Protein AF-A0AA39LCT5-F1 (afdb_monomer_lite)

pLDDT: mean 84.19, std 18.38, range [36.03, 97.94]

Secondary structure (DSSP, 8-state):
-----SS-HHHHHIIIIIHHHHHHHHHHHHHH-HHHHHHHH-SSPPPGGGGGGGHHHHHHHHHHHHHHHHIIIIIHHHHHTSS-HHHHHHHHHHHHHHHHHHHHHHHHHHHHHH-HHHHT-GGG--HHHIIIIIHHHHHHHHHHHHHHTTT---------------------------

Organism: Sarocladium strictum (NCBI:txid5046)

Structure (mmCIF, N/CA/C/O backbone):
data_AF-A0AA39LCT5-F1
#
_entry.id   AF-A0AA39LCT5-F1
#
loop_
_atom_site.group_PDB
_atom_site.id
_atom_site.type_symbol
_atom_site.label_atom_id
_atom_site.label_alt_id
_atom_site.label_comp_id
_atom_site.label_asym_id
_atom_site.label_entity_id
_atom_site.label_seq_id
_atom_site.pdbx_PDB_ins_code
_atom_site.Cartn_x
_atom_site.Cartn_y
_atom_site.Cartn_z
_atom_site.occupancy
_atom_site.B_iso_or_equiv
_atom_site.auth_seq_id
_atom_site.auth_comp_id
_atom_site.auth_asym_id
_atom_site.auth_atom_id
_atom_site.pdbx_PDB_model_num
ATOM 1 N N . MET A 1 1 ? -7.404 -7.898 32.228 1.00 39.81 1 MET A N 1
ATOM 2 C CA . MET A 1 1 ? -8.409 -8.216 31.189 1.00 39.81 1 MET A CA 1
ATOM 3 C C . MET A 1 1 ? -7.850 -7.681 29.879 1.00 39.81 1 MET A C 1
ATOM 5 O O . MET A 1 1 ? -7.593 -6.489 29.823 1.00 39.81 1 MET A O 1
ATOM 9 N N . ALA A 1 2 ? -7.512 -8.529 28.903 1.00 41.69 2 ALA A N 1
ATOM 10 C CA . ALA A 1 2 ? -6.918 -8.037 27.655 1.00 41.69 2 ALA A CA 1
ATOM 11 C C . ALA A 1 2 ? -7.927 -7.121 26.932 1.00 41.69 2 ALA A C 1
ATOM 13 O O . ALA A 1 2 ? -9.098 -7.511 26.836 1.00 41.69 2 ALA A O 1
ATOM 14 N N . PRO A 1 3 ? -7.523 -5.929 26.455 1.00 51.28 3 PRO A N 1
ATOM 15 C CA . PRO A 1 3 ? -8.423 -5.046 25.726 1.00 51.28 3 PRO A CA 1
ATOM 16 C C . PRO A 1 3 ? -8.958 -5.790 24.497 1.00 51.28 3 PRO A C 1
ATOM 18 O O . PRO A 1 3 ? -8.197 -6.289 23.665 1.00 51.28 3 PRO A O 1
ATOM 21 N N . ARG A 1 4 ? -10.284 -5.936 24.403 1.00 58.50 4 ARG A N 1
ATOM 22 C CA . ARG A 1 4 ? -10.935 -6.549 23.239 1.00 58.50 4 ARG A CA 1
ATOM 23 C C . ARG A 1 4 ? -10.985 -5.509 22.119 1.00 58.50 4 ARG A C 1
ATOM 25 O O . ARG A 1 4 ? -11.945 -4.748 22.029 1.00 58.50 4 ARG A O 1
ATOM 32 N N . THR A 1 5 ? -9.948 -5.470 21.283 1.00 64.69 5 THR A N 1
ATOM 33 C CA . THR A 1 5 ? -9.893 -4.586 20.105 1.00 64.69 5 THR A CA 1
ATOM 34 C C . THR A 1 5 ? -11.060 -4.883 19.163 1.00 64.69 5 THR A C 1
ATOM 36 O O . THR A 1 5 ? -11.426 -6.045 18.967 1.00 64.69 5 THR A O 1
ATOM 39 N N . SER A 1 6 ? -11.648 -3.856 18.542 1.00 77.69 6 SER A N 1
ATOM 40 C CA . SER A 1 6 ? -12.691 -4.060 17.519 1.00 77.69 6 SER A CA 1
ATOM 41 C C . SER A 1 6 ? -12.172 -4.710 16.239 1.00 77.69 6 SER A C 1
ATOM 43 O O . SER A 1 6 ? -12.952 -5.300 15.490 1.00 77.69 6 SER A O 1
ATOM 45 N N . ILE A 1 7 ? -10.864 -4.600 16.012 1.00 87.50 7 ILE A N 1
ATOM 46 C CA . ILE A 1 7 ? -10.202 -4.945 14.763 1.00 87.50 7 ILE A CA 1
ATOM 47 C C . ILE A 1 7 ? -9.750 -6.418 14.762 1.00 87.50 7 ILE A C 1
ATOM 49 O O . ILE A 1 7 ? -8.983 -6.827 15.648 1.00 87.50 7 ILE A O 1
ATOM 53 N N . PRO A 1 8 ? -10.151 -7.221 13.756 1.00 90.94 8 PRO A N 1
ATOM 54 C CA . PRO A 1 8 ? -9.641 -8.574 13.546 1.00 90.94 8 PRO A CA 1
ATOM 55 C C . PRO A 1 8 ? -8.110 -8.662 13.536 1.00 90.94 8 PRO A C 1
ATOM 57 O O . PRO A 1 8 ? -7.412 -7.743 13.105 1.00 90.94 8 PRO A O 1
ATOM 60 N N . LEU A 1 9 ? -7.569 -9.798 13.993 1.00 91.12 9 LEU A N 1
ATOM 61 C CA . LEU A 1 9 ? -6.118 -10.020 14.050 1.00 91.12 9 LEU A CA 1
ATOM 62 C C . LEU A 1 9 ? -5.459 -9.918 12.667 1.00 91.12 9 LEU A C 1
ATOM 64 O O . LEU A 1 9 ? -4.394 -9.322 12.558 1.00 91.12 9 LEU A O 1
ATOM 68 N N . LEU A 1 10 ? -6.109 -10.437 11.621 1.00 93.62 10 LEU A N 1
ATOM 69 C CA . LEU A 1 10 ? -5.588 -10.400 10.252 1.00 93.62 10 LEU A CA 1
ATOM 70 C C . LEU A 1 10 ? -5.285 -8.968 9.783 1.00 93.62 10 LEU A C 1
ATOM 72 O O . LEU A 1 10 ? -4.211 -8.708 9.241 1.00 93.62 10 LEU A O 1
ATOM 76 N N . TYR A 1 11 ? -6.202 -8.031 10.037 1.00 94.94 11 TYR A N 1
ATOM 77 C CA . TYR A 1 11 ? -6.021 -6.624 9.672 1.00 94.94 11 TYR A CA 1
ATOM 78 C C . TYR A 1 11 ? -4.916 -5.973 10.494 1.00 94.94 11 TYR A C 1
ATOM 80 O O . TYR A 1 11 ? -4.127 -5.205 9.955 1.00 94.94 11 TYR A O 1
ATOM 88 N N . ARG A 1 12 ? -4.803 -6.325 11.780 1.00 93.50 12 ARG A N 1
ATOM 89 C CA . ARG A 1 12 ? -3.727 -5.829 12.645 1.00 93.50 12 ARG A CA 1
ATOM 90 C C . ARG A 1 12 ? -2.355 -6.316 12.199 1.00 93.50 12 ARG A C 1
ATOM 92 O O . ARG A 1 12 ? -1.447 -5.504 12.110 1.00 93.50 12 ARG A O 1
ATOM 99 N N . LEU A 1 13 ? -2.198 -7.601 11.891 1.00 95.12 13 LEU A N 1
ATOM 100 C CA . LEU A 1 13 ? -0.926 -8.143 11.402 1.00 95.12 13 LEU A CA 1
ATOM 101 C C . LEU A 1 13 ? -0.527 -7.507 10.068 1.00 95.12 13 LEU A C 1
ATOM 103 O O . LEU A 1 13 ? 0.597 -7.034 9.918 1.00 95.12 13 LEU A O 1
ATOM 107 N N . SER A 1 14 ? -1.478 -7.423 9.139 1.00 95.69 14 SER A N 1
ATOM 108 C CA . SER A 1 14 ? -1.236 -6.849 7.816 1.00 95.69 14 SER A CA 1
ATOM 109 C C . SER A 1 14 ? -0.860 -5.372 7.901 1.00 95.69 14 SER A C 1
ATOM 111 O O . SER A 1 14 ? 0.211 -4.991 7.441 1.00 95.69 14 SER A O 1
ATOM 113 N N . LEU A 1 15 ? -1.688 -4.554 8.556 1.00 95.50 15 LEU A N 1
ATOM 114 C CA . LEU A 1 15 ? -1.528 -3.101 8.552 1.00 95.50 15 LEU A CA 1
ATOM 115 C C . LEU A 1 15 ? -0.531 -2.593 9.594 1.00 95.50 15 LEU A C 1
ATOM 117 O O . LEU A 1 15 ? 0.117 -1.591 9.353 1.00 95.50 15 LEU A O 1
ATOM 121 N N . LEU A 1 16 ? -0.376 -3.238 10.752 1.00 95.50 16 LEU A N 1
ATOM 122 C CA . LEU A 1 16 ? 0.528 -2.728 11.793 1.00 95.50 16 LEU A CA 1
ATOM 123 C C . LEU A 1 16 ? 1.923 -3.343 11.737 1.00 95.50 16 LEU A C 1
ATOM 125 O O . LEU A 1 16 ? 2.797 -2.851 12.446 1.00 95.50 16 LEU A O 1
ATOM 129 N N . TYR A 1 17 ? 2.149 -4.421 10.982 1.00 95.12 17 TYR A N 1
ATOM 130 C CA . TYR A 1 17 ? 3.443 -5.114 10.976 1.00 95.12 17 TYR A CA 1
ATOM 131 C C . TYR A 1 17 ? 3.983 -5.333 9.573 1.00 95.12 17 TYR A C 1
ATOM 133 O O . TYR A 1 17 ? 5.067 -4.838 9.278 1.00 95.12 17 TYR A O 1
ATOM 141 N N . PHE A 1 18 ? 3.241 -6.024 8.707 1.00 96.19 18 PHE A N 1
ATOM 142 C CA . PHE A 1 18 ? 3.735 -6.298 7.357 1.00 96.19 18 PHE A CA 1
ATOM 143 C C . PHE A 1 18 ? 3.846 -5.025 6.530 1.00 96.19 18 PHE A C 1
ATOM 145 O O . PHE A 1 18 ? 4.880 -4.772 5.919 1.00 96.19 18 PHE A O 1
ATOM 152 N N . GLU A 1 19 ? 2.826 -4.179 6.569 1.00 95.88 19 GLU A N 1
ATOM 153 C CA . GLU A 1 19 ? 2.810 -2.983 5.746 1.00 95.88 19 GLU A CA 1
ATOM 154 C C . GLU A 1 19 ? 3.885 -1.944 6.090 1.00 95.88 19 GLU A C 1
ATOM 156 O O . GLU A 1 19 ? 4.560 -1.499 5.164 1.00 95.88 19 GLU A O 1
ATOM 161 N N . PRO A 1 20 ? 4.146 -1.589 7.364 1.00 96.69 20 PRO A N 1
ATOM 162 C CA . PRO A 1 20 ? 5.249 -0.690 7.685 1.00 96.69 20 PRO A CA 1
ATOM 163 C C . PRO A 1 20 ? 6.597 -1.228 7.203 1.00 96.69 20 PRO A C 1
ATOM 165 O O . PRO A 1 20 ? 7.431 -0.454 6.744 1.00 96.69 20 PRO A O 1
ATOM 168 N N . VAL A 1 21 ? 6.809 -2.547 7.278 1.00 97.06 21 VAL A N 1
ATOM 169 C CA . VAL A 1 21 ? 8.035 -3.184 6.782 1.00 97.06 21 VAL A CA 1
ATOM 170 C C . VAL A 1 21 ? 8.121 -3.058 5.263 1.00 97.06 21 VAL A C 1
ATOM 172 O O . VAL A 1 21 ? 9.131 -2.570 4.766 1.00 97.06 21 VAL A O 1
ATOM 175 N N . PHE A 1 22 ? 7.066 -3.416 4.527 1.00 95.62 22 PHE A N 1
ATOM 176 C CA . PHE A 1 22 ? 7.058 -3.309 3.066 1.00 95.62 22 PHE A CA 1
ATOM 177 C C . PHE A 1 22 ? 7.208 -1.869 2.579 1.00 95.62 22 PHE A C 1
ATOM 179 O O . PHE A 1 22 ? 7.974 -1.622 1.651 1.00 95.62 22 PHE A O 1
ATOM 186 N N . ALA A 1 23 ? 6.550 -0.913 3.231 1.00 96.62 23 ALA A N 1
ATOM 187 C CA . ALA A 1 23 ? 6.660 0.499 2.896 1.00 96.62 23 ALA A CA 1
ATOM 188 C C . ALA A 1 23 ? 8.082 1.034 3.148 1.00 96.62 23 ALA A C 1
ATOM 190 O O . ALA A 1 23 ? 8.652 1.709 2.292 1.00 96.62 23 ALA A O 1
ATOM 191 N N . LEU A 1 24 ? 8.719 0.671 4.269 1.00 97.81 24 LEU A N 1
ATOM 192 C CA . LEU A 1 24 ? 10.118 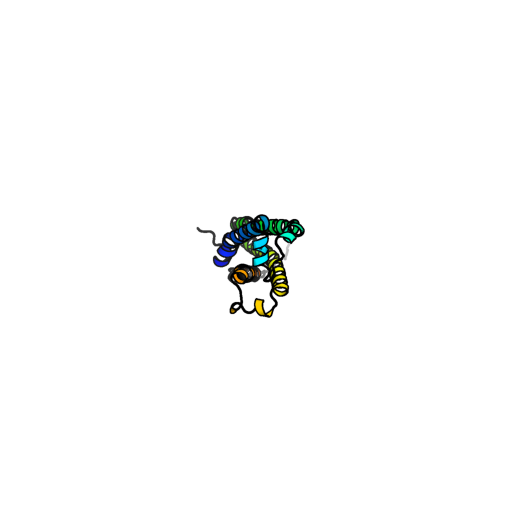1.036 4.525 1.00 97.81 24 LEU A CA 1
ATOM 193 C C . LEU A 1 24 ? 11.085 0.368 3.540 1.00 97.81 24 LEU A C 1
ATOM 195 O O . LEU A 1 24 ? 12.008 1.024 3.058 1.00 97.81 24 LEU A O 1
ATOM 199 N N . SER A 1 25 ? 10.869 -0.904 3.198 1.00 96.50 25 SER A N 1
ATOM 200 C CA . SER A 1 25 ? 11.646 -1.588 2.160 1.00 96.50 25 SER A CA 1
ATOM 201 C C . SER A 1 25 ? 11.478 -0.913 0.796 1.00 96.50 25 SER A C 1
ATOM 203 O O . SER A 1 25 ? 12.465 -0.693 0.099 1.00 96.50 25 SER A O 1
ATOM 205 N N . GLY A 1 26 ? 10.256 -0.514 0.438 1.00 95.69 26 GLY A N 1
ATOM 206 C CA . GLY A 1 26 ? 9.970 0.241 -0.780 1.00 95.69 26 GLY A CA 1
ATOM 207 C C . GLY A 1 26 ? 10.687 1.590 -0.802 1.00 95.69 26 GLY A C 1
ATOM 208 O O . GLY A 1 26 ? 11.348 1.914 -1.786 1.00 95.69 26 GLY A O 1
ATOM 209 N N . ALA A 1 27 ? 10.636 2.343 0.302 1.00 97.62 27 ALA A N 1
ATOM 210 C CA . ALA A 1 27 ? 11.367 3.600 0.449 1.00 97.62 27 ALA A CA 1
ATOM 211 C C . ALA A 1 27 ? 12.883 3.410 0.291 1.00 97.62 27 ALA A C 1
ATOM 213 O O . ALA A 1 27 ? 13.537 4.190 -0.400 1.00 97.62 27 ALA A O 1
ATOM 214 N N . PHE A 1 28 ? 13.436 2.350 0.889 1.00 97.62 28 PHE A N 1
ATOM 215 C CA . PHE A 1 28 ? 14.849 2.007 0.760 1.00 97.62 28 PHE A CA 1
ATOM 216 C C . PHE A 1 28 ? 15.230 1.729 -0.699 1.00 97.62 28 PHE A C 1
ATOM 218 O O . PHE A 1 28 ? 16.188 2.313 -1.202 1.00 97.62 28 PHE A O 1
ATOM 225 N N . ILE A 1 29 ? 14.467 0.886 -1.402 1.00 95.88 29 ILE A N 1
ATOM 226 C CA . ILE A 1 29 ? 14.734 0.556 -2.809 1.00 95.88 29 ILE A CA 1
ATOM 227 C C . ILE A 1 29 ? 14.623 1.811 -3.683 1.00 95.88 29 ILE A C 1
ATOM 229 O O . ILE A 1 29 ? 15.502 2.057 -4.501 1.00 95.88 29 ILE A O 1
ATOM 233 N N . LEU A 1 30 ? 13.599 2.641 -3.485 1.00 95.81 30 LEU A N 1
ATOM 234 C CA . LEU A 1 30 ? 13.424 3.890 -4.230 1.00 95.81 30 LEU A CA 1
ATOM 235 C C . LEU A 1 30 ? 14.599 4.855 -4.064 1.00 95.81 30 LEU A C 1
ATOM 237 O O . LEU A 1 30 ? 15.053 5.449 -5.041 1.00 95.81 30 LEU A O 1
ATOM 241 N N . TYR A 1 31 ? 15.095 4.998 -2.835 1.00 95.25 31 TYR A N 1
ATOM 242 C CA . TYR A 1 31 ? 16.135 5.969 -2.521 1.00 95.25 31 TYR A CA 1
ATOM 243 C C . TYR A 1 31 ? 17.543 5.465 -2.871 1.00 95.25 31 TYR A C 1
ATOM 245 O O . TYR A 1 31 ? 18.361 6.207 -3.418 1.00 95.25 31 TYR A O 1
ATOM 253 N N . PHE A 1 32 ? 17.855 4.203 -2.579 1.00 95.00 32 PHE A N 1
ATOM 254 C CA . PHE A 1 32 ? 19.211 3.666 -2.743 1.00 95.00 32 PHE A CA 1
ATOM 255 C C . PHE A 1 32 ? 19.394 2.842 -4.019 1.00 95.00 32 PHE A C 1
ATOM 257 O O . PHE A 1 32 ? 20.507 2.759 -4.537 1.00 95.00 32 PHE A O 1
ATOM 264 N N . CYS A 1 33 ? 18.326 2.249 -4.555 1.00 93.81 33 CYS A N 1
ATOM 265 C CA . CYS A 1 33 ? 18.384 1.300 -5.668 1.00 93.81 33 CYS A CA 1
ATOM 266 C C . CYS A 1 33 ? 17.314 1.591 -6.746 1.00 93.81 33 CYS A C 1
ATOM 268 O O . CYS A 1 33 ? 16.524 0.705 -7.083 1.00 93.81 33 CYS A O 1
ATOM 270 N N . PRO A 1 34 ? 17.273 2.803 -7.338 1.00 91.75 34 PRO A N 1
ATOM 271 C CA . PRO A 1 34 ? 16.205 3.192 -8.263 1.00 91.75 34 PRO A CA 1
ATOM 272 C C . PRO A 1 34 ? 16.119 2.293 -9.506 1.00 91.75 34 PRO A C 1
ATOM 274 O O . PRO A 1 34 ? 15.028 2.057 -10.010 1.00 91.75 34 PRO A O 1
ATOM 277 N N . ALA A 1 35 ? 17.236 1.726 -9.977 1.00 92.06 35 ALA A N 1
ATOM 278 C CA . ALA A 1 35 ? 17.219 0.750 -11.071 1.00 92.06 35 ALA A CA 1
ATOM 279 C C . ALA A 1 35 ? 16.351 -0.476 -10.727 1.00 92.06 35 ALA A C 1
ATOM 281 O O . ALA A 1 35 ? 15.493 -0.863 -11.516 1.00 92.06 35 ALA A O 1
ATOM 282 N N . THR A 1 36 ? 16.521 -1.027 -9.520 1.00 92.38 36 THR A N 1
ATOM 283 C CA . THR A 1 36 ? 15.727 -2.149 -8.998 1.00 92.38 36 THR A CA 1
ATOM 284 C C . THR A 1 36 ? 14.252 -1.782 -8.852 1.00 92.38 36 THR A C 1
ATOM 286 O O . THR A 1 36 ? 13.376 -2.607 -9.109 1.00 92.38 36 THR A O 1
ATOM 289 N N . PHE A 1 37 ? 13.949 -0.540 -8.463 1.00 92.88 37 PHE A N 1
ATOM 290 C CA . PHE A 1 37 ? 12.568 -0.063 -8.427 1.00 92.88 37 PHE A CA 1
ATOM 291 C C . PHE A 1 37 ? 11.918 -0.148 -9.815 1.00 92.88 37 PHE A C 1
ATOM 293 O O . PHE A 1 37 ? 10.857 -0.751 -9.964 1.00 92.88 37 PHE A O 1
ATOM 300 N N . PHE A 1 38 ? 12.572 0.386 -10.851 1.00 92.38 38 PHE A N 1
ATOM 301 C CA . PHE A 1 38 ? 12.004 0.382 -12.199 1.00 92.38 38 PHE A CA 1
ATOM 302 C C . PHE A 1 38 ? 11.876 -1.019 -12.801 1.00 92.38 38 PHE A C 1
ATOM 304 O O . PHE A 1 38 ? 10.850 -1.304 -13.408 1.00 92.38 38 PHE A O 1
ATOM 311 N N . THR A 1 39 ? 12.845 -1.920 -12.594 1.00 90.94 39 THR A N 1
ATOM 312 C CA . THR A 1 39 ? 12.730 -3.319 -13.061 1.00 90.94 39 THR A CA 1
ATOM 313 C C . THR A 1 39 ? 11.556 -4.058 -12.421 1.00 90.94 39 THR A C 1
ATOM 315 O O . THR A 1 39 ? 11.042 -5.017 -12.999 1.00 90.94 39 THR A O 1
ATOM 318 N N . THR A 1 40 ? 11.161 -3.620 -11.220 1.00 90.25 40 THR A N 1
ATOM 319 C CA . THR A 1 40 ? 10.029 -4.170 -10.470 1.00 90.25 40 THR A CA 1
ATOM 320 C C . THR A 1 40 ? 8.694 -3.581 -10.930 1.00 90.25 40 THR A C 1
ATOM 322 O O . THR A 1 40 ? 7.674 -4.262 -10.922 1.00 90.25 40 THR A O 1
ATOM 325 N N . MET A 1 41 ? 8.693 -2.309 -11.332 1.00 89.25 41 MET A N 1
ATOM 326 C CA . MET A 1 41 ? 7.478 -1.580 -11.702 1.00 89.25 41 MET A CA 1
ATOM 327 C C . MET A 1 41 ? 7.083 -1.730 -13.169 1.00 89.25 41 MET A C 1
ATOM 329 O O . MET A 1 41 ? 5.906 -1.591 -13.487 1.00 89.25 41 MET A O 1
ATOM 333 N N . THR A 1 42 ? 8.041 -1.994 -14.060 1.00 88.19 42 THR A N 1
ATOM 334 C CA . THR A 1 42 ? 7.781 -2.126 -15.496 1.00 88.19 42 THR A CA 1
ATOM 335 C C . THR A 1 42 ? 8.623 -3.244 -16.121 1.00 88.19 42 THR A C 1
ATOM 337 O O . THR A 1 42 ? 9.779 -3.451 -15.736 1.00 88.19 42 THR A O 1
ATOM 340 N N . PRO A 1 43 ? 8.084 -3.984 -17.109 1.00 85.69 43 PRO A N 1
ATOM 341 C CA . PRO A 1 43 ? 8.859 -4.946 -17.888 1.00 85.69 43 PRO A CA 1
ATOM 342 C C . PRO A 1 43 ? 9.899 -4.291 -18.804 1.00 85.69 43 PRO A C 1
ATOM 344 O O . PRO A 1 43 ? 10.821 -4.973 -19.243 1.00 85.69 43 PRO A O 1
ATOM 347 N N . SER A 1 44 ? 9.785 -2.986 -19.074 1.00 87.25 44 SER A N 1
ATOM 348 C CA . SER A 1 44 ? 10.713 -2.232 -19.928 1.00 87.25 44 SER A CA 1
ATOM 349 C C . SER A 1 44 ? 11.342 -1.060 -19.161 1.00 87.25 44 SER A C 1
ATOM 351 O O . SER A 1 44 ? 10.978 0.095 -19.389 1.00 87.25 44 SER A O 1
ATOM 353 N N . PRO A 1 45 ? 12.266 -1.324 -18.218 1.00 86.25 45 PRO A N 1
ATOM 354 C CA . PRO A 1 45 ? 12.869 -0.278 -17.399 1.00 86.25 45 PRO A CA 1
ATOM 355 C C . PRO A 1 45 ? 13.751 0.669 -18.235 1.00 86.25 45 PRO A C 1
ATOM 357 O O . PRO A 1 45 ? 14.381 0.238 -19.206 1.00 86.25 45 PRO A O 1
ATOM 360 N N . PRO A 1 46 ? 13.848 1.956 -17.852 1.00 84.88 46 PRO A N 1
ATOM 361 C CA . PRO A 1 46 ? 14.695 2.914 -18.547 1.00 84.88 46 PRO A CA 1
ATOM 362 C C . PRO A 1 46 ? 16.185 2.549 -18.414 1.00 84.88 46 PRO A C 1
ATOM 364 O O . PRO A 1 46 ? 16.596 1.963 -17.405 1.00 84.88 46 PRO A O 1
ATOM 367 N N . PRO A 1 47 ? 17.031 2.947 -19.385 1.00 85.94 47 PRO A N 1
ATOM 368 C CA . PRO A 1 47 ? 18.476 2.772 -19.285 1.00 85.94 47 PRO A CA 1
ATOM 369 C C . PRO A 1 47 ? 19.038 3.440 -18.025 1.00 85.94 47 PRO A C 1
ATOM 371 O O . PRO A 1 47 ? 18.600 4.525 -17.639 1.00 85.94 47 PRO A O 1
ATOM 374 N N . THR A 1 48 ? 20.070 2.850 -17.419 1.00 79.38 48 THR A N 1
ATOM 375 C CA . THR A 1 48 ? 20.670 3.348 -16.166 1.00 79.38 48 THR A CA 1
ATOM 376 C C . THR A 1 48 ? 21.134 4.804 -16.250 1.00 79.38 48 THR A C 1
ATOM 378 O O . THR A 1 48 ? 20.970 5.555 -15.290 1.00 79.38 48 THR A O 1
ATOM 381 N N . GLY A 1 49 ? 21.633 5.239 -17.412 1.00 79.50 49 GLY A N 1
ATOM 382 C CA . GLY A 1 49 ? 22.037 6.629 -17.655 1.00 79.50 49 GLY A CA 1
ATOM 383 C C . GLY A 1 49 ? 20.888 7.646 -17.610 1.00 79.50 49 GLY A C 1
ATOM 384 O O . GLY A 1 49 ? 21.124 8.817 -17.327 1.00 79.50 49 GLY A O 1
ATOM 385 N N . ALA A 1 50 ? 19.640 7.216 -17.824 1.00 83.62 50 ALA A N 1
ATOM 386 C CA . ALA A 1 50 ? 18.463 8.081 -17.751 1.00 83.62 50 ALA A CA 1
ATOM 387 C C . ALA A 1 50 ? 17.932 8.257 -16.315 1.00 83.62 50 ALA A C 1
ATOM 389 O O . ALA A 1 50 ? 17.174 9.192 -16.054 1.00 83.62 50 ALA A O 1
ATOM 390 N N . LEU A 1 51 ? 18.350 7.417 -15.358 1.00 85.25 51 LEU A N 1
ATOM 391 C CA . LEU A 1 51 ? 17.817 7.419 -13.987 1.00 85.25 51 LEU A CA 1
ATOM 392 C C . LEU A 1 51 ? 18.083 8.725 -13.230 1.00 85.25 51 LEU A C 1
ATOM 394 O O . LEU A 1 51 ? 17.274 9.128 -12.397 1.00 85.25 51 LEU A O 1
ATOM 398 N N . ALA A 1 52 ? 19.181 9.418 -13.543 1.00 87.69 52 ALA A N 1
ATOM 399 C CA . ALA A 1 52 ? 19.495 10.707 -12.931 1.00 87.69 52 ALA A CA 1
ATOM 400 C C . ALA A 1 52 ? 18.406 11.760 -13.205 1.00 87.69 52 ALA A C 1
ATOM 402 O O . ALA A 1 52 ? 18.086 12.555 -12.325 1.00 87.69 52 ALA A O 1
ATOM 403 N N . SER A 1 53 ? 17.790 11.727 -14.393 1.00 88.50 53 SER A N 1
ATOM 404 C CA . SER A 1 53 ? 16.756 12.693 -14.790 1.00 88.50 53 SER A CA 1
ATOM 405 C C . SER A 1 53 ? 15.438 12.529 -14.024 1.00 88.50 53 SER A C 1
ATOM 407 O O . SER A 1 53 ? 14.701 13.495 -13.848 1.00 88.50 53 SER A O 1
ATOM 409 N N . VAL A 1 54 ? 15.165 11.326 -13.512 1.00 88.94 54 VAL A N 1
ATOM 410 C CA . VAL A 1 54 ? 13.941 10.993 -12.763 1.00 88.94 54 VAL A CA 1
ATOM 411 C C . VAL A 1 54 ? 14.181 10.874 -11.258 1.00 88.94 54 VAL A C 1
ATOM 413 O O . VAL A 1 54 ? 13.264 10.534 -10.512 1.00 88.94 54 VAL A O 1
ATOM 416 N N . ARG A 1 55 ? 15.395 11.184 -10.788 1.00 90.88 55 ARG A N 1
ATOM 417 C CA . ARG A 1 55 ? 15.806 10.988 -9.393 1.00 90.88 55 ARG A CA 1
ATOM 418 C C . ARG A 1 55 ? 14.914 11.723 -8.396 1.00 90.88 55 ARG A C 1
ATOM 420 O O . ARG A 1 55 ? 14.557 11.172 -7.360 1.00 90.88 55 ARG A O 1
ATOM 427 N N . VAL A 1 56 ? 14.505 12.944 -8.736 1.00 94.38 56 VAL A N 1
ATOM 428 C CA . VAL A 1 56 ? 13.581 13.716 -7.899 1.00 94.38 56 VAL A CA 1
ATOM 429 C C . VAL A 1 56 ? 12.264 12.965 -7.690 1.00 94.38 56 VAL A C 1
ATOM 431 O O . VAL A 1 56 ? 11.750 12.947 -6.578 1.00 94.38 56 VAL A O 1
ATOM 434 N N . LEU A 1 57 ? 11.748 12.275 -8.712 1.00 93.75 57 LEU A N 1
ATOM 435 C CA . LEU A 1 57 ? 10.494 11.526 -8.624 1.00 93.75 57 LEU A CA 1
ATOM 436 C C . LEU A 1 57 ? 10.640 10.293 -7.729 1.00 93.75 57 LEU A C 1
ATOM 438 O O . LEU A 1 57 ? 9.764 10.041 -6.903 1.00 93.75 57 LEU A O 1
ATOM 442 N N . THR A 1 58 ? 11.749 9.553 -7.845 1.00 94.44 58 THR A N 1
ATOM 443 C CA . THR A 1 58 ? 12.002 8.394 -6.975 1.00 94.44 58 THR A CA 1
ATOM 444 C C . THR A 1 58 ? 12.201 8.814 -5.521 1.00 94.44 58 THR A C 1
ATOM 446 O O . THR A 1 58 ? 11.682 8.152 -4.626 1.00 94.44 58 THR A O 1
ATOM 449 N N . ASP A 1 59 ? 12.865 9.947 -5.270 1.00 95.75 59 ASP A N 1
ATOM 450 C CA . ASP A 1 59 ? 13.051 10.478 -3.915 1.00 95.75 59 ASP A CA 1
ATOM 451 C C . ASP A 1 59 ? 11.720 10.963 -3.307 1.00 95.75 59 ASP A C 1
ATOM 453 O O . ASP A 1 59 ? 11.426 10.671 -2.146 1.00 95.75 59 ASP A O 1
ATOM 457 N N . GLN A 1 60 ? 10.868 11.643 -4.089 1.00 96.50 60 GLN A N 1
ATOM 458 C CA . GLN A 1 60 ? 9.520 12.020 -3.639 1.00 96.50 60 GLN A CA 1
ATOM 459 C C . GLN A 1 60 ? 8.658 10.787 -3.3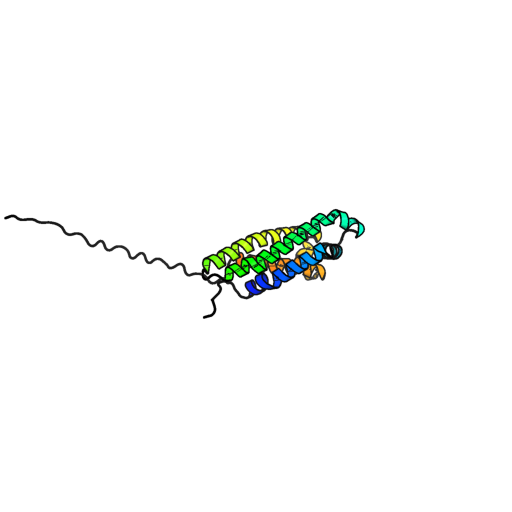40 1.00 96.50 60 GLN A C 1
ATOM 461 O O . GLN A 1 60 ? 7.953 10.748 -2.330 1.00 96.50 60 GLN A O 1
ATOM 466 N N . LEU A 1 61 ? 8.737 9.747 -4.173 1.00 95.75 61 LEU A N 1
ATOM 467 C CA . LEU A 1 61 ? 7.999 8.512 -3.935 1.00 95.75 61 LEU A CA 1
ATOM 468 C C . LEU A 1 61 ? 8.525 7.764 -2.698 1.00 95.75 61 LEU A C 1
ATOM 470 O O . LEU A 1 61 ? 7.724 7.226 -1.934 1.00 95.75 61 LEU A O 1
ATOM 474 N N . ALA A 1 62 ? 9.837 7.794 -2.432 1.00 97.38 62 ALA A N 1
ATOM 475 C CA . ALA A 1 62 ? 10.413 7.251 -1.200 1.00 97.38 62 ALA A CA 1
ATOM 476 C C . ALA A 1 62 ? 9.859 7.967 0.041 1.00 97.38 62 ALA A C 1
ATOM 478 O O . ALA A 1 62 ? 9.481 7.315 1.016 1.00 97.38 62 ALA A O 1
ATOM 479 N N . ALA A 1 63 ? 9.739 9.298 -0.006 1.00 97.81 63 ALA A N 1
ATOM 480 C CA . ALA A 1 63 ? 9.141 10.074 1.079 1.00 97.81 63 ALA A CA 1
ATOM 481 C C . ALA A 1 63 ? 7.674 9.675 1.334 1.00 97.81 63 ALA A C 1
ATOM 483 O O . ALA A 1 63 ? 7.264 9.514 2.486 1.00 97.81 63 ALA A O 1
ATOM 484 N N . MET A 1 64 ? 6.896 9.435 0.273 1.00 96.69 64 MET A N 1
ATOM 485 C CA . MET A 1 64 ? 5.512 8.958 0.388 1.00 96.69 64 MET A CA 1
ATOM 486 C C . MET A 1 64 ? 5.420 7.547 0.981 1.00 96.69 64 MET A C 1
ATOM 488 O O . MET A 1 64 ? 4.520 7.275 1.775 1.00 96.69 64 MET A O 1
ATOM 492 N N . GLN A 1 65 ? 6.367 6.663 0.661 1.00 96.38 65 GLN A N 1
ATOM 493 C CA . GLN A 1 65 ? 6.458 5.332 1.269 1.00 96.38 65 GLN A CA 1
ATOM 494 C C . GLN A 1 65 ? 6.792 5.410 2.771 1.00 96.38 65 GLN A C 1
ATOM 496 O O . GLN A 1 65 ? 6.176 4.719 3.581 1.00 96.38 65 GLN A O 1
ATOM 501 N N . ILE A 1 66 ? 7.682 6.319 3.186 1.00 97.75 66 ILE A N 1
ATOM 502 C CA . ILE A 1 66 ? 7.943 6.579 4.616 1.00 97.75 66 ILE A CA 1
ATOM 503 C C . ILE A 1 66 ? 6.681 7.104 5.313 1.00 97.75 66 ILE A C 1
ATOM 505 O O . ILE A 1 66 ? 6.356 6.667 6.419 1.00 97.75 66 ILE A O 1
ATOM 509 N N . LEU A 1 67 ? 5.936 8.006 4.668 1.00 97.19 67 LEU A N 1
ATOM 510 C CA . LEU A 1 67 ? 4.671 8.509 5.202 1.00 97.19 67 LEU A CA 1
ATOM 511 C C . LEU A 1 67 ? 3.632 7.386 5.362 1.00 97.19 67 LEU A C 1
ATOM 513 O O . LEU A 1 67 ? 2.925 7.338 6.371 1.00 97.19 67 LEU A O 1
ATOM 517 N N . LEU A 1 68 ? 3.560 6.452 4.410 1.00 96.25 68 LEU A N 1
ATOM 518 C CA . LEU A 1 68 ? 2.717 5.262 4.522 1.00 96.25 68 LEU A CA 1
ATOM 519 C C . LEU A 1 68 ? 3.138 4.390 5.715 1.00 96.25 68 LEU A C 1
ATOM 521 O O . LEU A 1 68 ? 2.283 4.010 6.519 1.00 96.25 68 LEU A O 1
ATOM 525 N N . ALA A 1 69 ? 4.439 4.135 5.883 1.00 97.06 69 ALA A N 1
ATOM 526 C CA . ALA A 1 69 ? 4.974 3.392 7.025 1.00 97.06 69 ALA A CA 1
ATOM 527 C C . ALA A 1 69 ? 4.652 4.070 8.367 1.00 97.06 69 ALA A C 1
ATOM 529 O O . ALA A 1 69 ? 4.330 3.400 9.348 1.00 97.06 69 ALA A O 1
ATOM 530 N N . PHE A 1 70 ? 4.689 5.403 8.416 1.00 96.50 70 PHE A N 1
ATOM 531 C CA . PHE A 1 70 ? 4.305 6.168 9.598 1.00 96.50 70 PHE A CA 1
ATOM 532 C C . PHE A 1 70 ? 2.806 6.040 9.902 1.00 96.50 70 PHE A C 1
ATOM 534 O O . PHE A 1 70 ? 2.421 5.766 11.040 1.00 96.50 70 PHE A O 1
ATOM 541 N N . ASN A 1 71 ? 1.939 6.184 8.898 1.00 95.44 71 ASN A N 1
ATOM 542 C CA . ASN A 1 71 ? 0.492 6.055 9.090 1.00 95.44 71 ASN A CA 1
ATOM 543 C C . ASN A 1 71 ? 0.103 4.665 9.615 1.00 95.44 71 ASN A C 1
ATOM 545 O O . ASN A 1 71 ? -0.708 4.527 10.531 1.00 95.44 71 ASN A O 1
ATOM 549 N N . THR A 1 72 ? 0.718 3.627 9.069 1.00 94.38 72 THR A N 1
ATOM 550 C CA . THR A 1 72 ? 0.384 2.229 9.358 1.00 94.38 72 THR A CA 1
ATOM 551 C C . THR A 1 72 ? 1.072 1.730 10.632 1.00 94.38 72 THR A C 1
ATOM 553 O O . THR A 1 72 ? 0.455 1.077 11.473 1.00 94.38 72 THR A O 1
ATOM 556 N N . GLY A 1 73 ? 2.326 2.126 10.849 1.00 92.19 73 GLY A N 1
ATOM 557 C CA . GLY A 1 73 ? 3.132 1.725 11.999 1.00 92.19 73 GLY A CA 1
ATOM 558 C C . GLY A 1 73 ? 2.948 2.588 13.246 1.00 92.19 73 GLY A C 1
ATOM 559 O O . GLY A 1 73 ? 3.179 2.096 14.348 1.00 92.19 73 GLY A O 1
ATOM 560 N N . ILE A 1 74 ? 2.542 3.852 13.118 1.00 92.88 74 ILE A N 1
ATOM 561 C CA . ILE A 1 74 ? 2.426 4.785 14.251 1.00 92.88 74 ILE A CA 1
ATOM 562 C C . ILE A 1 74 ? 0.984 5.251 14.430 1.00 92.88 74 ILE A C 1
ATOM 564 O O . ILE A 1 74 ? 0.403 4.995 15.483 1.00 92.88 74 ILE A O 1
ATOM 568 N N . VAL A 1 75 ? 0.375 5.879 13.418 1.00 92.56 75 VAL A N 1
ATOM 569 C CA . VAL A 1 75 ? -0.968 6.483 13.559 1.00 92.56 75 VAL A CA 1
ATOM 570 C C . VAL A 1 75 ? -2.022 5.428 13.900 1.00 92.56 75 VAL A C 1
ATOM 572 O O . VAL A 1 75 ? -2.755 5.578 14.881 1.00 92.56 75 VAL A O 1
ATOM 575 N N . LEU A 1 76 ? -2.067 4.322 13.150 1.00 91.62 76 LEU A N 1
ATOM 576 C CA . LEU A 1 76 ? -2.998 3.228 13.437 1.00 91.62 76 LEU A CA 1
ATOM 577 C C . LEU A 1 76 ? -2.683 2.506 14.754 1.00 91.62 76 LEU A C 1
ATOM 579 O O . LEU A 1 76 ? -3.612 2.067 15.430 1.00 91.62 76 LEU A O 1
ATOM 583 N N . ARG A 1 77 ? -1.409 2.416 15.168 1.00 89.56 77 ARG A N 1
ATOM 584 C CA . ARG A 1 77 ? -1.050 1.837 16.478 1.00 89.56 77 ARG A CA 1
ATOM 585 C C . ARG A 1 77 ? -1.522 2.714 17.632 1.00 89.56 77 ARG A C 1
ATOM 587 O O . ARG A 1 77 ? -2.043 2.192 18.613 1.00 89.56 77 ARG A O 1
ATOM 594 N N . PHE A 1 78 ? -1.401 4.032 17.497 1.00 86.19 78 PHE A N 1
ATOM 595 C CA . PHE A 1 78 ? -1.881 4.974 18.504 1.00 86.19 78 PHE A CA 1
ATOM 596 C C . PHE A 1 78 ? -3.404 4.892 18.683 1.00 86.19 78 PHE A C 1
ATOM 598 O O . PHE A 1 78 ? -3.904 5.020 19.797 1.00 86.19 78 PHE A O 1
ATOM 605 N N . ALA A 1 79 ? -4.144 4.590 17.611 1.00 82.88 79 ALA A N 1
ATOM 606 C CA . ALA A 1 79 ? -5.589 4.369 17.671 1.00 82.88 79 ALA A CA 1
ATOM 607 C C . ALA A 1 79 ? -5.998 3.204 18.592 1.00 82.88 79 ALA A C 1
ATOM 609 O O . ALA A 1 79 ? -7.059 3.262 19.205 1.00 82.88 79 ALA A O 1
ATOM 610 N N . VAL A 1 80 ? -5.164 2.162 18.684 1.00 77.38 80 VAL A N 1
ATOM 611 C CA . VAL A 1 80 ? -5.422 0.950 19.485 1.00 77.38 80 VAL A CA 1
ATOM 612 C C . VAL A 1 80 ? -5.086 1.161 20.968 1.00 77.38 80 VAL A C 1
ATOM 614 O O . VAL A 1 80 ? -5.536 0.399 21.818 1.00 77.38 80 VAL A O 1
ATOM 617 N N . ALA A 1 81 ? -4.313 2.199 21.303 1.00 73.62 81 ALA A N 1
ATOM 618 C CA . ALA A 1 81 ? -3.913 2.496 22.680 1.00 73.62 81 ALA A CA 1
ATOM 619 C C . ALA A 1 81 ? -5.012 3.179 23.520 1.00 73.62 81 ALA A C 1
ATOM 621 O O . ALA A 1 81 ? -4.842 3.333 24.726 1.00 73.62 81 ALA A O 1
ATOM 622 N N . GLY A 1 82 ? -6.112 3.620 22.901 1.00 71.38 82 GLY A N 1
ATOM 623 C CA . GLY A 1 82 ? -7.230 4.264 23.595 1.00 71.38 82 GLY A CA 1
ATOM 624 C C . GLY A 1 82 ? -8.357 3.295 23.967 1.00 71.38 82 GLY A C 1
ATOM 625 O O . GLY A 1 82 ? -8.582 2.304 23.279 1.00 71.38 82 GLY A O 1
ATOM 626 N N . ASP A 1 83 ? -9.127 3.635 25.004 1.00 75.12 83 ASP A N 1
ATOM 627 C CA . ASP A 1 83 ? -10.273 2.828 25.466 1.00 75.12 83 ASP A CA 1
ATOM 628 C C . ASP A 1 83 ? -11.544 2.985 24.599 1.00 75.12 83 ASP A C 1
ATOM 630 O O . ASP A 1 83 ? -12.490 2.203 24.719 1.00 75.12 83 ASP A O 1
ATOM 634 N N . ASP A 1 84 ? -11.596 3.978 23.701 1.00 83.12 84 ASP A N 1
ATOM 635 C CA . ASP A 1 84 ? -12.769 4.235 22.854 1.00 83.12 84 ASP A CA 1
ATOM 636 C C . ASP A 1 84 ? -12.746 3.415 21.551 1.00 83.12 84 ASP A C 1
ATOM 638 O O . ASP A 1 84 ? -12.162 3.793 20.528 1.00 83.12 84 ASP A O 1
ATOM 642 N N . ARG A 1 85 ? -13.487 2.305 21.580 1.00 80.31 85 ARG A N 1
ATOM 643 C CA . ARG A 1 85 ? -13.668 1.368 20.463 1.00 80.31 85 ARG A CA 1
ATOM 644 C C . ARG A 1 85 ? -14.325 1.991 19.222 1.00 80.31 85 ARG A C 1
ATOM 646 O O . ARG A 1 85 ? -14.006 1.595 18.094 1.00 80.31 85 ARG A O 1
ATOM 653 N N . ARG A 1 86 ? -15.241 2.958 19.385 1.00 83.12 86 ARG A N 1
ATOM 654 C CA . ARG A 1 86 ? -15.870 3.644 18.237 1.00 83.12 86 ARG A CA 1
ATOM 655 C C . ARG A 1 86 ? -14.851 4.521 17.533 1.00 83.12 86 ARG A C 1
ATOM 657 O O . ARG A 1 86 ? -14.790 4.525 16.300 1.00 83.12 86 ARG A O 1
ATOM 664 N N . ARG A 1 87 ? -14.048 5.249 18.310 1.00 85.81 87 ARG A N 1
ATOM 665 C CA . ARG A 1 87 ? -12.976 6.091 17.778 1.00 85.81 87 ARG A CA 1
ATOM 666 C C . ARG A 1 87 ? -11.905 5.259 17.077 1.00 85.81 87 ARG A C 1
ATOM 668 O O . ARG A 1 87 ? -11.516 5.639 15.974 1.00 85.81 87 ARG A O 1
ATOM 675 N N . GLU A 1 88 ? -11.500 4.125 17.655 1.00 87.50 88 GLU A N 1
ATOM 676 C CA . GLU A 1 88 ? -10.592 3.150 17.026 1.00 87.50 88 GLU A CA 1
ATOM 677 C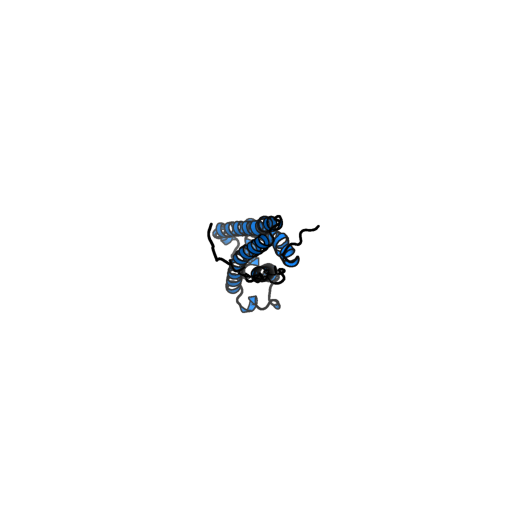 C . GLU A 1 88 ? -11.117 2.760 15.634 1.00 87.50 88 GLU A C 1
ATOM 679 O O . GLU A 1 88 ? -10.471 3.025 14.620 1.00 87.50 88 GLU A O 1
ATOM 684 N N . THR A 1 89 ? -12.341 2.227 15.568 1.00 88.88 89 THR A N 1
ATOM 685 C CA . THR A 1 89 ? -12.960 1.764 14.314 1.00 88.88 89 THR A CA 1
ATOM 686 C C . THR A 1 89 ? -13.040 2.877 13.266 1.00 88.88 89 THR A C 1
ATOM 688 O O . THR A 1 89 ? -12.726 2.661 12.093 1.00 88.88 89 THR A O 1
ATOM 691 N N . ARG A 1 90 ? -13.459 4.086 13.668 1.00 90.19 90 ARG A N 1
ATOM 692 C CA . ARG A 1 90 ? -13.606 5.225 12.751 1.00 90.19 90 ARG A CA 1
ATOM 693 C C . ARG A 1 90 ? -12.261 5.666 12.182 1.00 90.19 90 ARG A C 1
ATOM 695 O O . ARG A 1 90 ? -12.178 5.916 10.982 1.00 90.19 90 ARG A O 1
ATOM 702 N N . LEU A 1 91 ? -11.225 5.743 13.016 1.00 91.50 91 LEU A N 1
ATOM 703 C CA . LEU A 1 91 ? -9.889 6.141 12.578 1.00 91.50 91 LEU A CA 1
ATOM 704 C C . LEU A 1 91 ? -9.306 5.116 11.600 1.00 91.50 91 LEU A C 1
ATOM 706 O O . LEU A 1 91 ? -8.840 5.494 10.529 1.00 91.50 91 LEU A O 1
ATOM 710 N N . TRP A 1 92 ? -9.438 3.823 11.907 1.00 94.19 92 TRP A N 1
ATOM 711 C CA . TRP A 1 92 ? -9.021 2.746 11.008 1.00 94.19 92 TRP A CA 1
ATOM 712 C C . TRP A 1 92 ? -9.712 2.824 9.646 1.00 94.19 92 TRP A C 1
ATOM 714 O O . TRP A 1 92 ? -9.038 2.751 8.621 1.00 94.19 92 TRP A O 1
ATOM 724 N N . ARG A 1 93 ? -11.035 3.035 9.617 1.00 94.81 93 ARG A N 1
ATOM 725 C CA . ARG A 1 93 ? -11.794 3.176 8.364 1.00 94.81 93 ARG A CA 1
ATOM 726 C C . ARG A 1 93 ? -11.363 4.384 7.544 1.00 94.81 93 ARG A C 1
ATOM 728 O O . ARG A 1 93 ? -11.172 4.245 6.343 1.00 94.81 93 ARG A O 1
ATOM 735 N N . VAL A 1 94 ? -11.195 5.549 8.170 1.00 95.50 94 VAL A N 1
ATOM 736 C CA . VAL A 1 94 ? -10.799 6.778 7.460 1.00 95.50 94 VAL A CA 1
ATOM 737 C C . VAL A 1 94 ? -9.387 6.648 6.890 1.00 95.50 94 VAL A C 1
ATOM 739 O O . VAL A 1 94 ? -9.177 6.935 5.713 1.00 95.50 94 VAL A O 1
ATOM 742 N N . CYS A 1 95 ? -8.432 6.156 7.682 1.00 95.31 95 CYS A N 1
ATOM 743 C CA . CYS A 1 95 ? -7.069 5.927 7.209 1.00 95.31 95 CYS A CA 1
ATOM 744 C C . CYS A 1 95 ? -7.031 4.877 6.088 1.00 95.31 95 CYS A C 1
ATOM 746 O O . CYS A 1 95 ? -6.395 5.106 5.061 1.00 95.31 95 CYS A O 1
ATOM 748 N N . CYS A 1 96 ? -7.743 3.754 6.244 1.00 96.88 96 CYS A N 1
ATOM 749 C CA . CYS A 1 96 ? -7.813 2.722 5.208 1.00 96.88 96 CYS A CA 1
ATOM 750 C C . CYS A 1 96 ? -8.493 3.220 3.936 1.00 96.88 96 CYS A C 1
ATOM 752 O O . CYS A 1 96 ? -8.033 2.867 2.861 1.00 96.88 96 CYS A O 1
ATOM 754 N N . ALA A 1 97 ? -9.522 4.066 4.027 1.00 97.56 97 ALA A N 1
ATOM 755 C CA . ALA A 1 97 ? -10.158 4.661 2.854 1.00 97.56 97 ALA A CA 1
ATOM 756 C C . ALA A 1 97 ? -9.187 5.563 2.078 1.00 97.56 97 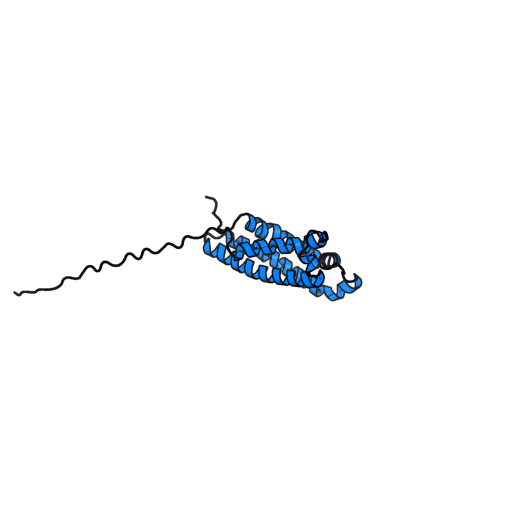ALA A C 1
ATOM 758 O O . ALA A 1 97 ? -9.087 5.443 0.861 1.00 97.56 97 ALA A O 1
ATOM 759 N N . GLY A 1 98 ? -8.430 6.419 2.774 1.00 96.25 98 GLY A N 1
ATOM 760 C CA . GLY A 1 98 ? -7.413 7.263 2.137 1.00 96.25 98 GLY A CA 1
ATOM 761 C C . GLY A 1 98 ? -6.316 6.446 1.449 1.00 96.25 98 GLY A C 1
ATOM 762 O O . GLY A 1 98 ? -5.961 6.718 0.305 1.00 96.25 98 GLY A O 1
ATOM 763 N N . MET A 1 99 ? -5.822 5.402 2.117 1.00 96.25 99 MET A N 1
ATOM 764 C CA . MET A 1 99 ? -4.821 4.504 1.539 1.00 96.25 99 MET A CA 1
ATOM 765 C C . MET A 1 99 ? -5.393 3.665 0.381 1.00 96.25 99 MET A C 1
ATOM 767 O O . MET A 1 99 ? -4.716 3.495 -0.623 1.00 96.25 99 MET A O 1
ATOM 771 N N . LEU A 1 100 ? -6.659 3.240 0.447 1.00 97.44 100 LEU A N 1
ATOM 772 C CA . LEU A 1 100 ? -7.320 2.493 -0.628 1.00 97.44 100 LEU A CA 1
ATOM 773 C C . LEU A 1 100 ? -7.472 3.327 -1.909 1.00 97.44 100 LEU A C 1
ATOM 775 O O . LEU A 1 100 ? -7.350 2.792 -3.006 1.00 97.44 100 LEU A O 1
ATOM 779 N N . ILE A 1 101 ? -7.688 4.643 -1.792 1.00 97.12 101 ILE A N 1
ATOM 780 C CA . ILE A 1 101 ? -7.654 5.549 -2.953 1.00 97.12 101 ILE A CA 1
ATOM 781 C C . ILE A 1 101 ? -6.269 5.505 -3.614 1.00 97.12 101 ILE A C 1
ATOM 783 O O . ILE A 1 101 ? -6.175 5.410 -4.836 1.00 97.12 101 ILE A O 1
ATOM 787 N N . CYS A 1 102 ? -5.198 5.532 -2.816 1.00 95.44 102 CYS A N 1
ATOM 788 C CA . CYS A 1 102 ? -3.831 5.398 -3.319 1.00 95.44 102 CYS A CA 1
ATOM 789 C C . CYS A 1 102 ? -3.609 4.040 -4.003 1.00 95.44 102 CYS A C 1
ATOM 791 O O . CYS A 1 102 ? -3.028 3.999 -5.089 1.00 95.44 102 CYS A O 1
ATOM 793 N N . ASP A 1 103 ? -4.116 2.953 -3.412 1.00 96.19 103 ASP A N 1
ATOM 794 C CA . ASP A 1 103 ? -3.998 1.608 -3.980 1.00 96.19 103 ASP A CA 1
ATOM 795 C C . ASP A 1 103 ? -4.696 1.516 -5.342 1.00 96.19 103 ASP A C 1
ATOM 797 O O . ASP A 1 103 ? -4.119 1.008 -6.299 1.00 96.19 103 ASP A O 1
ATOM 801 N N . VAL A 1 104 ? -5.910 2.066 -5.471 1.00 96.25 104 VAL A N 1
ATOM 802 C CA . VAL A 1 104 ? -6.637 2.109 -6.750 1.00 96.25 104 VAL A CA 1
ATOM 803 C C . VAL A 1 104 ? -5.832 2.866 -7.804 1.00 96.25 104 VAL A C 1
ATOM 805 O O . VAL A 1 104 ? -5.705 2.392 -8.931 1.00 96.25 104 VAL A O 1
ATOM 808 N N . LEU A 1 105 ? -5.242 4.012 -7.452 1.00 95.44 105 LEU A N 1
ATOM 809 C CA . LEU A 1 105 ? -4.395 4.767 -8.379 1.00 95.44 105 LEU A CA 1
ATOM 810 C C . LEU A 1 105 ? -3.154 3.968 -8.808 1.00 95.44 105 LEU A C 1
ATOM 812 O O . LEU A 1 105 ? -2.792 4.015 -9.983 1.00 95.44 105 LEU A O 1
ATOM 816 N N . HIS A 1 106 ? -2.546 3.198 -7.901 1.00 93.00 106 HIS A N 1
ATOM 817 C CA . HIS A 1 106 ? -1.425 2.314 -8.231 1.00 93.00 106 HIS A CA 1
ATOM 818 C C . HIS A 1 106 ? -1.853 1.168 -9.146 1.00 93.00 106 HIS A C 1
ATOM 820 O O . HIS A 1 106 ? -1.197 0.936 -10.153 1.00 93.00 106 HIS A O 1
ATOM 826 N N . ILE A 1 107 ? -2.980 0.509 -8.867 1.00 93.94 107 ILE A N 1
ATOM 827 C CA . ILE A 1 107 ? -3.518 -0.561 -9.720 1.00 93.94 107 ILE A CA 1
ATOM 828 C C . ILE A 1 107 ? -3.789 -0.026 -11.131 1.00 93.94 107 ILE A C 1
ATOM 830 O O . ILE A 1 107 ? -3.438 -0.673 -12.115 1.00 93.94 107 ILE A O 1
ATOM 834 N N . MET A 1 108 ? -4.359 1.177 -11.248 1.00 93.56 108 MET A N 1
ATOM 835 C CA . MET A 1 108 ? -4.591 1.820 -12.544 1.00 93.56 108 MET A CA 1
ATOM 836 C C . MET A 1 108 ? -3.284 2.163 -13.269 1.00 93.56 108 MET A C 1
ATOM 838 O O . MET A 1 108 ? -3.230 2.066 -14.494 1.00 93.56 108 MET A O 1
ATOM 842 N N . ALA A 1 109 ? -2.232 2.553 -12.545 1.00 92.19 109 ALA A N 1
ATOM 843 C CA . ALA A 1 109 ? -0.907 2.759 -13.123 1.00 92.19 109 ALA A CA 1
ATOM 844 C C . ALA A 1 109 ? -0.287 1.430 -13.593 1.00 92.19 109 ALA A C 1
ATOM 846 O O . ALA A 1 109 ? 0.135 1.335 -14.742 1.00 92.19 109 ALA A O 1
ATOM 847 N N . SER A 1 110 ? -0.331 0.378 -12.772 1.00 91.75 110 SER A N 1
ATOM 848 C CA . SER A 1 110 ? 0.127 -0.968 -13.138 1.00 91.75 110 SER A CA 1
ATOM 849 C C . SER A 1 110 ? -0.625 -1.522 -14.346 1.00 91.75 110 SER A C 1
ATOM 851 O O . SER A 1 110 ? -0.012 -2.125 -15.219 1.00 91.75 110 SER A O 1
ATOM 853 N N . ALA A 1 111 ? -1.933 -1.273 -14.453 1.00 92.31 111 ALA A N 1
ATOM 854 C CA . ALA A 1 111 ? -2.733 -1.673 -15.608 1.00 92.31 111 ALA A CA 1
ATOM 855 C C . ALA A 1 111 ? -2.270 -1.001 -16.911 1.00 92.31 111 ALA A C 1
ATOM 857 O O . ALA A 1 111 ? -2.365 -1.609 -17.975 1.00 92.31 111 ALA A O 1
ATOM 858 N N . ARG A 1 112 ? -1.779 0.244 -16.842 1.00 91.44 112 ARG A N 1
ATOM 859 C CA . ARG A 1 112 ? -1.237 0.967 -18.005 1.00 91.44 112 ARG A CA 1
ATOM 860 C C . ARG A 1 112 ? 0.129 0.435 -18.428 1.00 91.44 112 ARG A C 1
ATOM 862 O O . ARG A 1 112 ? 0.393 0.389 -19.621 1.00 91.44 112 ARG A O 1
ATOM 869 N N . GLU A 1 113 ? 0.957 0.028 -17.469 1.00 89.56 113 GLU A N 1
ATOM 870 C CA . GLU A 1 113 ? 2.312 -0.474 -17.729 1.00 89.56 113 GLU A CA 1
ATOM 871 C C . GLU A 1 113 ? 2.338 -1.951 -18.149 1.00 89.56 113 GLU A C 1
ATOM 873 O O . GLU A 1 113 ? 3.020 -2.317 -19.102 1.00 89.56 113 GLU A O 1
ATOM 878 N N . LEU A 1 114 ? 1.590 -2.812 -17.454 1.00 89.56 114 LEU A N 1
ATOM 879 C CA . LEU A 1 114 ? 1.556 -4.260 -17.705 1.00 89.56 114 LEU A CA 1
ATOM 880 C C . LEU A 1 114 ? 0.486 -4.659 -18.727 1.00 89.56 114 LEU A C 1
ATOM 882 O O . LEU A 1 114 ? 0.571 -5.724 -19.333 1.00 89.56 114 LEU A O 1
ATOM 886 N N . GLY A 1 115 ? -0.539 -3.828 -18.908 1.00 91.62 115 GLY A N 1
ATOM 887 C CA . GLY A 1 115 ? -1.759 -4.200 -19.613 1.00 91.62 115 GLY A CA 1
ATOM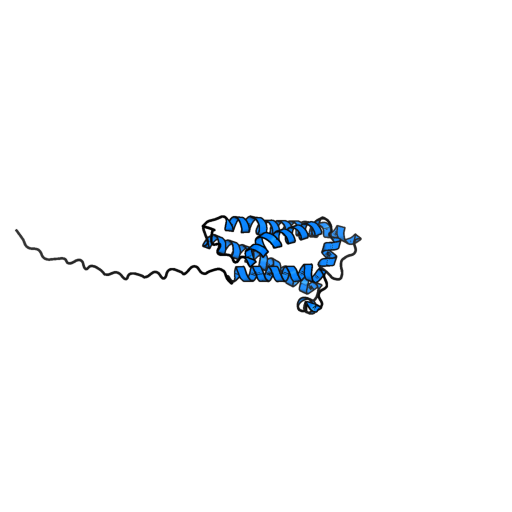 888 C C . GLY A 1 115 ? -2.733 -4.973 -18.719 1.00 91.62 115 GLY A C 1
ATOM 889 O O . GLY A 1 115 ? -2.348 -5.761 -17.851 1.00 91.62 115 GLY A O 1
ATOM 890 N N . TRP A 1 116 ? -4.032 -4.757 -18.944 1.00 92.00 116 TRP A N 1
ATOM 891 C CA . TRP A 1 116 ? -5.092 -5.370 -18.135 1.00 92.00 116 TRP A CA 1
ATOM 892 C C . TRP A 1 116 ? -5.069 -6.901 -18.181 1.00 92.00 116 TRP A C 1
ATOM 894 O O . TRP A 1 116 ? -5.292 -7.541 -17.160 1.00 92.00 116 TRP A O 1
ATOM 904 N N . GLU A 1 117 ? -4.750 -7.485 -19.338 1.00 91.19 117 GLU A N 1
ATOM 905 C CA . GLU A 1 117 ? -4.702 -8.940 -19.524 1.00 91.19 117 GLU A CA 1
ATOM 906 C C . GLU A 1 117 ? -3.687 -9.619 -18.601 1.00 91.19 117 GLU A C 1
ATOM 908 O O . GLU A 1 117 ? -3.994 -10.644 -18.003 1.00 91.19 117 GLU A O 1
ATOM 913 N N . ILE A 1 118 ? -2.496 -9.031 -18.441 1.00 89.81 118 ILE A N 1
ATOM 914 C CA . ILE A 1 118 ? -1.470 -9.564 -17.537 1.00 89.81 118 ILE A CA 1
ATOM 915 C C . ILE A 1 118 ? -1.876 -9.303 -16.086 1.00 89.81 118 ILE A C 1
ATOM 917 O O . ILE A 1 118 ? -1.756 -10.187 -15.241 1.00 89.81 118 ILE A O 1
ATOM 921 N N . LEU A 1 119 ? -2.408 -8.114 -15.790 1.00 91.00 119 LEU A N 1
ATOM 922 C CA . LEU A 1 119 ? -2.797 -7.730 -14.434 1.00 91.00 119 LEU A CA 1
ATOM 923 C C . LEU A 1 119 ? -3.833 -8.684 -13.815 1.00 91.00 119 LEU A C 1
ATOM 925 O O . LEU A 1 119 ? -3.778 -8.939 -12.619 1.00 91.00 119 LEU A O 1
ATOM 929 N N . VAL A 1 120 ? -4.770 -9.222 -14.599 1.00 93.00 120 VAL A N 1
ATOM 930 C CA . VAL A 1 120 ? -5.826 -10.119 -14.085 1.00 93.00 120 VAL A CA 1
ATOM 931 C C . VAL A 1 120 ? -5.483 -11.606 -14.169 1.00 93.00 120 VAL A C 1
ATOM 933 O O . VAL A 1 120 ? -6.298 -12.437 -13.770 1.00 93.00 120 VAL A O 1
ATOM 936 N N . GLU A 1 121 ? -4.289 -11.958 -14.650 1.00 94.00 121 GLU A N 1
ATOM 937 C CA . GLU A 1 121 ? -3.861 -13.344 -14.851 1.00 94.00 121 GLU A CA 1
ATOM 938 C C . GLU A 1 121 ? -2.592 -13.664 -14.032 1.00 94.00 121 GLU A C 1
ATOM 940 O O . GLU A 1 121 ? -1.487 -13.703 -14.580 1.00 94.00 121 GLU A O 1
ATOM 945 N N . PRO A 1 122 ? -2.717 -13.950 -12.714 1.00 93.06 122 PRO A N 1
ATOM 946 C CA . PRO A 1 122 ? -1.568 -14.154 -11.821 1.00 93.06 122 PRO A CA 1
ATOM 947 C C . PRO A 1 122 ? -0.612 -15.279 -12.232 1.00 93.06 122 PRO A C 1
ATOM 949 O O . PRO A 1 122 ? 0.541 -15.302 -11.812 1.00 93.06 122 PRO A O 1
ATOM 952 N N . ALA A 1 123 ? -1.067 -16.221 -13.063 1.00 94.62 123 ALA A N 1
ATOM 953 C CA . ALA A 1 123 ? -0.229 -17.288 -13.609 1.00 94.62 123 ALA A CA 1
ATOM 954 C C . ALA A 1 123 ? 0.864 -16.773 -14.566 1.00 94.62 123 ALA A C 1
ATOM 956 O O . ALA A 1 123 ? 1.859 -17.460 -14.782 1.00 94.62 123 ALA A O 1
ATOM 957 N N . ARG A 1 124 ? 0.687 -15.575 -15.137 1.00 92.06 124 ARG A N 1
ATOM 958 C CA . ARG A 1 124 ? 1.644 -14.934 -16.055 1.00 92.06 124 ARG A CA 1
ATOM 959 C C . ARG A 1 124 ? 2.542 -13.912 -15.369 1.00 92.06 124 ARG A C 1
ATOM 961 O O . ARG A 1 124 ? 3.411 -13.341 -16.022 1.00 92.06 124 ARG A O 1
ATOM 968 N N . TRP A 1 125 ? 2.326 -13.668 -14.081 1.00 94.06 125 TRP A N 1
ATOM 969 C CA . TRP A 1 125 ? 3.107 -12.711 -13.314 1.00 94.06 125 TRP A CA 1
ATOM 970 C C . TRP A 1 125 ? 4.539 -13.197 -13.136 1.00 94.06 125 TRP A C 1
ATOM 972 O O . TRP A 1 125 ? 4.794 -14.331 -12.719 1.00 94.06 125 TRP A O 1
ATOM 982 N N . ARG A 1 126 ? 5.482 -12.300 -13.405 1.00 92.75 126 ARG A N 1
ATOM 983 C CA . ARG A 1 126 ? 6.882 -12.464 -13.029 1.00 92.75 126 ARG A CA 1
ATOM 984 C C . ARG A 1 126 ? 7.016 -12.428 -11.504 1.00 92.75 126 ARG A C 1
ATOM 986 O O . ARG A 1 126 ? 6.106 -12.000 -10.790 1.00 92.75 126 ARG A O 1
ATOM 993 N N . GLY A 1 127 ? 8.178 -12.822 -10.983 1.00 91.94 127 GLY A N 1
ATOM 994 C CA . GLY A 1 127 ? 8.453 -12.695 -9.545 1.00 91.94 127 GLY A CA 1
ATOM 995 C C . GLY A 1 127 ? 8.322 -11.247 -9.057 1.00 91.94 127 GLY A C 1
ATOM 996 O O . GLY A 1 127 ? 7.811 -10.986 -7.971 1.00 91.94 127 GLY A O 1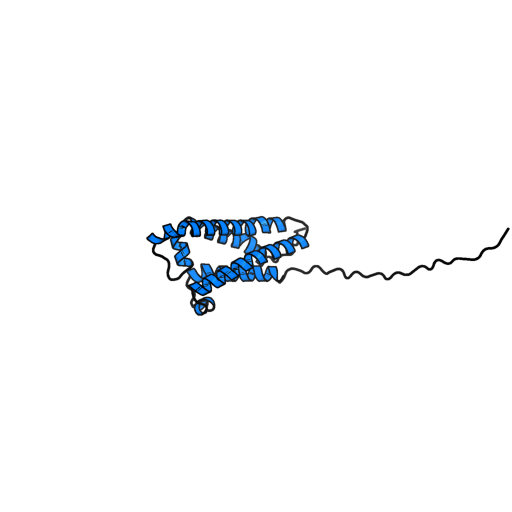
ATOM 997 N N . GLU A 1 128 ? 8.712 -10.299 -9.902 1.00 91.69 128 GLU A N 1
ATOM 998 C CA . GLU A 1 128 ? 8.584 -8.870 -9.656 1.00 91.69 128 GLU A CA 1
ATOM 999 C C . GLU A 1 128 ? 7.128 -8.390 -9.658 1.00 91.69 128 GLU A C 1
ATOM 1001 O O . GLU A 1 128 ? 6.763 -7.560 -8.828 1.00 91.69 128 GLU A O 1
ATOM 1006 N N . ASP A 1 129 ? 6.276 -8.953 -10.519 1.00 93.06 129 ASP A N 1
ATOM 1007 C CA . ASP A 1 129 ? 4.851 -8.611 -10.565 1.00 93.06 129 ASP A CA 1
ATOM 1008 C C . ASP A 1 129 ? 4.135 -9.094 -9.295 1.00 93.06 129 ASP A C 1
ATOM 1010 O O . ASP A 1 129 ? 3.281 -8.392 -8.756 1.00 93.06 129 ASP A O 1
ATOM 1014 N N . TRP A 1 130 ? 4.538 -10.243 -8.740 1.00 93.94 130 TRP A N 1
ATOM 1015 C CA . TRP A 1 130 ? 4.076 -10.681 -7.419 1.00 93.94 130 TRP A CA 1
ATOM 1016 C C . TRP A 1 130 ? 4.506 -9.726 -6.302 1.00 93.94 130 TRP A C 1
ATOM 1018 O O . TRP A 1 130 ? 3.695 -9.398 -5.433 1.00 93.94 130 TRP A O 1
ATOM 1028 N N . ALA A 1 131 ? 5.756 -9.256 -6.330 1.00 90.88 131 ALA A N 1
ATOM 1029 C CA . ALA A 1 131 ? 6.260 -8.288 -5.358 1.00 90.88 131 ALA A CA 1
ATOM 1030 C C . ALA A 1 131 ? 5.570 -6.917 -5.481 1.00 90.88 131 ALA A C 1
ATOM 1032 O O . ALA A 1 131 ? 5.373 -6.238 -4.477 1.00 90.88 131 ALA A O 1
ATOM 1033 N N . ASN A 1 132 ? 5.182 -6.523 -6.693 1.00 90.69 132 ASN A N 1
ATOM 1034 C CA . ASN A 1 132 ? 4.498 -5.266 -6.966 1.00 90.69 132 ASN A CA 1
ATOM 1035 C C . ASN A 1 132 ? 2.972 -5.399 -6.815 1.00 90.69 132 ASN A C 1
ATOM 1037 O O . ASN A 1 132 ? 2.389 -5.007 -5.803 1.00 90.69 132 ASN A O 1
ATOM 1041 N N . VAL A 1 133 ? 2.320 -5.998 -7.812 1.00 93.31 133 VAL A N 1
ATOM 1042 C CA . VAL A 1 133 ? 0.861 -6.094 -7.943 1.00 93.31 133 VAL A CA 1
ATOM 1043 C C . VAL A 1 133 ? 0.270 -7.064 -6.925 1.00 93.31 133 VAL A C 1
ATOM 1045 O O . VAL A 1 133 ? -0.799 -6.798 -6.381 1.00 93.31 133 VAL A O 1
ATOM 1048 N N . GLY A 1 134 ? 0.960 -8.165 -6.618 1.00 94.25 134 GLY A N 1
ATOM 1049 C CA . GLY A 1 134 ? 0.478 -9.147 -5.643 1.00 94.25 134 GLY A CA 1
ATOM 1050 C C . GLY A 1 134 ? 0.377 -8.579 -4.228 1.00 94.25 134 GLY A C 1
ATOM 1051 O O . GLY A 1 134 ? -0.685 -8.656 -3.603 1.00 94.25 134 GLY A O 1
ATOM 1052 N N . ILE A 1 135 ? 1.453 -7.954 -3.740 1.00 93.88 135 ILE A N 1
ATOM 1053 C CA . ILE A 1 135 ? 1.458 -7.284 -2.429 1.00 93.88 135 ILE A CA 1
ATOM 1054 C C . ILE A 1 135 ? 0.440 -6.136 -2.406 1.00 93.88 135 ILE A C 1
ATOM 1056 O O . ILE A 1 135 ? -0.334 -6.029 -1.451 1.00 93.88 135 ILE A O 1
ATOM 1060 N N . LEU A 1 136 ? 0.392 -5.320 -3.465 1.00 95.00 136 LEU A N 1
ATOM 1061 C CA . LEU A 1 136 ? -0.576 -4.232 -3.611 1.00 95.00 136 LEU A CA 1
ATOM 1062 C C . LEU A 1 136 ? -2.024 -4.735 -3.529 1.00 95.00 136 LEU A C 1
ATOM 1064 O O . LEU A 1 136 ? -2.819 -4.205 -2.755 1.00 95.00 136 LEU A O 1
ATOM 1068 N N . GLY A 1 137 ? -2.362 -5.784 -4.282 1.00 95.69 137 GLY A N 1
ATOM 1069 C CA . GLY A 1 137 ? -3.699 -6.372 -4.305 1.00 95.69 137 GLY A CA 1
ATOM 1070 C C . GLY A 1 137 ? -4.109 -6.947 -2.949 1.00 95.69 137 GLY A C 1
ATOM 1071 O O . GLY A 1 137 ? -5.235 -6.726 -2.498 1.00 95.69 137 GLY A O 1
ATOM 1072 N N . TRP A 1 138 ? -3.185 -7.621 -2.257 1.00 95.69 138 TRP A N 1
ATOM 1073 C CA . TRP A 1 138 ? -3.412 -8.104 -0.893 1.00 95.69 138 TRP A CA 1
ATOM 1074 C C . TRP A 1 138 ? -3.722 -6.957 0.078 1.00 95.69 138 TRP A C 1
ATOM 1076 O O . TRP A 1 138 ? -4.724 -7.008 0.799 1.00 95.69 138 TRP A O 1
ATOM 1086 N N . MET A 1 139 ? -2.900 -5.904 0.086 1.00 96.56 139 MET A N 1
ATOM 1087 C CA . MET A 1 139 ? -3.097 -4.776 1.000 1.00 96.56 139 MET A CA 1
ATOM 1088 C C . MET A 1 139 ? -4.374 -3.996 0.678 1.00 96.56 139 MET A C 1
ATOM 1090 O O . MET A 1 139 ? -5.135 -3.671 1.593 1.00 96.56 139 MET A O 1
ATOM 1094 N N . ALA A 1 140 ? -4.685 -3.800 -0.605 1.00 97.25 140 ALA A N 1
ATOM 1095 C CA . ALA A 1 140 ? -5.940 -3.196 -1.041 1.00 97.25 140 ALA A CA 1
ATOM 1096 C C . ALA A 1 140 ? -7.158 -3.995 -0.542 1.00 97.25 140 ALA A C 1
ATOM 1098 O O . ALA A 1 140 ? -8.107 -3.416 -0.008 1.00 97.25 140 ALA A O 1
ATOM 1099 N N . ALA A 1 141 ? -7.122 -5.330 -0.631 1.00 97.38 141 ALA A N 1
ATOM 1100 C CA . ALA A 1 141 ? -8.193 -6.191 -0.129 1.00 97.38 141 ALA A CA 1
ATOM 1101 C C . ALA A 1 141 ? -8.362 -6.086 1.398 1.00 97.38 141 ALA A C 1
ATOM 1103 O O . ALA A 1 141 ? -9.488 -5.983 1.896 1.00 97.38 141 ALA A O 1
ATOM 1104 N N . VAL A 1 142 ? -7.255 -6.048 2.148 1.00 97.31 142 VAL A N 1
ATOM 1105 C CA . VAL A 1 142 ? -7.271 -5.833 3.604 1.00 97.31 142 VAL A CA 1
ATOM 1106 C C . VAL A 1 142 ? -7.926 -4.496 3.954 1.00 97.31 142 VAL A C 1
ATOM 1108 O O . VAL A 1 142 ? -8.832 -4.455 4.793 1.00 97.31 142 VAL A O 1
ATOM 1111 N N . ARG A 1 143 ? -7.514 -3.403 3.302 1.00 97.25 143 ARG A N 1
ATOM 1112 C CA . ARG A 1 143 ? -8.090 -2.071 3.537 1.00 97.25 143 ARG A CA 1
ATOM 1113 C C . ARG A 1 143 ? -9.560 -2.008 3.173 1.00 97.25 143 ARG A C 1
ATOM 1115 O O . ARG A 1 143 ? -10.339 -1.446 3.940 1.00 97.25 143 ARG A O 1
ATOM 1122 N N . LEU A 1 144 ? -9.948 -2.594 2.041 1.00 97.94 144 LEU A N 1
ATOM 1123 C CA . LEU A 1 144 ? -11.342 -2.663 1.618 1.00 97.94 144 LEU A CA 1
ATOM 1124 C C . LEU A 1 144 ? -12.190 -3.383 2.672 1.00 97.94 144 LEU A C 1
ATOM 1126 O O . LEU A 1 144 ? -13.244 -2.878 3.055 1.00 97.94 144 LEU A O 1
ATOM 1130 N N . GLY A 1 145 ? -11.698 -4.499 3.218 1.00 96.81 145 GLY A N 1
ATOM 1131 C CA . GLY A 1 145 ? -12.355 -5.201 4.319 1.00 96.81 145 GLY A CA 1
ATOM 1132 C C . GLY A 1 145 ? -12.559 -4.323 5.557 1.00 96.81 145 GLY A C 1
ATOM 1133 O O . GLY A 1 145 ? -13.664 -4.278 6.102 1.00 96.81 145 GLY A O 1
ATOM 1134 N N . VAL A 1 146 ? -11.537 -3.556 5.957 1.00 95.69 146 VAL A N 1
ATOM 1135 C CA . VAL A 1 146 ? -11.636 -2.597 7.073 1.00 95.69 146 VAL A CA 1
ATOM 1136 C C . VAL A 1 146 ? -12.668 -1.504 6.785 1.00 95.69 146 VAL A C 1
ATOM 1138 O O . VAL A 1 146 ? -13.523 -1.229 7.630 1.00 95.69 146 VAL A O 1
ATOM 1141 N N . VAL A 1 147 ? -12.617 -0.890 5.599 1.00 96.81 147 VAL A N 1
ATOM 1142 C CA . VAL A 1 147 ? -13.539 0.181 5.183 1.00 96.81 147 VAL A CA 1
ATOM 1143 C C . VAL A 1 147 ? -14.987 -0.307 5.204 1.00 96.81 147 VAL A C 1
ATOM 1145 O O . VAL A 1 147 ? -15.848 0.366 5.771 1.00 96.81 147 VAL A O 1
ATOM 1148 N N . LEU A 1 148 ? -15.238 -1.500 4.660 1.00 95.62 148 LEU A N 1
ATOM 1149 C CA . LEU A 1 148 ? -16.560 -2.129 4.629 1.00 95.62 148 LEU A CA 1
ATOM 1150 C C . LEU A 1 148 ? -17.007 -2.676 5.992 1.00 95.62 148 LEU A C 1
ATOM 1152 O O . LEU A 1 148 ? -18.174 -3.013 6.167 1.00 95.62 148 LEU A O 1
ATOM 1156 N N . GLY A 1 149 ? -16.112 -2.748 6.978 1.00 91.75 149 GLY A N 1
ATOM 1157 C CA . GLY A 1 149 ? -16.444 -3.255 8.304 1.00 91.75 149 GLY A CA 1
ATOM 1158 C C . GLY A 1 149 ? -16.509 -4.775 8.413 1.00 91.75 149 GLY A C 1
ATOM 1159 O O . GLY A 1 149 ? -17.090 -5.279 9.373 1.00 91.75 149 GLY A O 1
ATOM 1160 N N . ILE A 1 150 ? -15.928 -5.508 7.463 1.00 93.06 150 ILE A N 1
ATOM 1161 C CA . ILE A 1 150 ? -15.992 -6.970 7.423 1.00 93.06 150 ILE A CA 1
ATOM 1162 C C . ILE A 1 150 ? -15.311 -7.540 8.676 1.00 93.06 150 ILE A C 1
ATOM 1164 O O . ILE A 1 150 ? -14.154 -7.252 8.967 1.00 93.06 150 ILE A O 1
ATOM 1168 N N . GLY A 1 151 ? -16.047 -8.324 9.467 1.00 85.62 151 GLY A N 1
ATOM 1169 C CA . GLY A 1 151 ? -15.528 -8.950 10.689 1.00 85.62 151 GLY A CA 1
ATOM 1170 C C . GLY A 1 151 ? -15.261 -7.995 11.865 1.00 85.62 151 GLY A C 1
ATOM 1171 O O . GLY A 1 151 ? -14.783 -8.446 12.906 1.00 85.62 151 GLY A O 1
ATOM 1172 N N . MET A 1 152 ? -15.576 -6.699 11.751 1.00 85.56 152 MET A N 1
ATOM 1173 C CA . MET A 1 152 ? -15.467 -5.742 12.859 1.00 85.56 152 MET A CA 1
ATOM 1174 C C . MET A 1 152 ? -16.744 -5.819 13.707 1.00 85.56 152 MET A C 1
ATOM 1176 O O . MET A 1 152 ? -17.815 -5.432 13.253 1.00 85.56 152 MET A O 1
ATOM 1180 N N . GLY A 1 153 ? -16.656 -6.357 14.929 1.00 68.38 153 GLY A N 1
ATOM 1181 C CA . GLY A 1 153 ? -17.843 -6.685 15.733 1.00 68.38 153 GLY A CA 1
ATOM 1182 C C . GLY A 1 153 ? -18.761 -5.484 15.993 1.00 68.38 153 GLY A C 1
ATOM 1183 O O . GLY A 1 153 ? -18.323 -4.509 16.610 1.00 68.38 153 GLY A O 1
ATOM 1184 N N . GLU A 1 154 ? -20.022 -5.587 15.567 1.00 59.00 154 GLU A N 1
ATOM 1185 C CA . GLU A 1 154 ? -21.028 -4.532 15.680 1.00 59.00 154 GLU A CA 1
ATOM 1186 C C . GLU A 1 154 ? -21.287 -4.134 17.133 1.00 59.00 154 GLU A C 1
ATOM 1188 O O . GLU A 1 154 ? -21.458 -4.959 18.034 1.00 59.00 154 GLU A O 1
ATOM 1193 N N . GLU A 1 155 ? -21.351 -2.831 17.366 1.00 53.81 155 GLU A N 1
ATOM 1194 C CA . GLU A 1 155 ? -21.925 -2.299 18.585 1.00 53.81 155 GLU A CA 1
ATOM 1195 C C . GLU A 1 155 ? -23.441 -2.335 18.412 1.00 53.81 155 GLU A C 1
ATOM 1197 O O . GLU A 1 155 ? -23.993 -1.579 17.610 1.00 53.81 155 GLU A O 1
ATOM 1202 N N . LYS A 1 156 ? -24.120 -3.238 19.131 1.00 41.94 156 LYS A N 1
ATOM 1203 C CA . LYS A 1 156 ? -25.583 -3.223 19.218 1.00 41.94 156 LYS A CA 1
ATOM 1204 C C . LYS A 1 156 ? -26.004 -1.799 19.588 1.00 41.94 156 LYS A C 1
ATOM 1206 O O . LYS A 1 156 ? -25.783 -1.373 20.720 1.00 41.94 156 LYS A O 1
ATOM 1211 N N . ARG A 1 157 ? -26.591 -1.048 18.646 1.00 43.19 157 ARG A N 1
ATOM 1212 C CA . ARG A 1 157 ? -27.323 0.184 18.970 1.00 43.19 157 ARG A CA 1
ATOM 1213 C C . ARG A 1 157 ? -28.366 -0.235 19.992 1.00 43.19 157 ARG A C 1
ATOM 1215 O O . ARG A 1 157 ? -29.255 -1.015 19.662 1.00 43.19 157 ARG A O 1
ATOM 1222 N N . GLY A 1 158 ? -28.210 0.223 21.233 1.00 40.88 158 GLY A N 1
ATOM 1223 C CA . GLY A 1 158 ? -29.251 0.097 22.236 1.00 40.88 158 GLY A CA 1
ATOM 1224 C C . GLY A 1 158 ? -30.523 0.658 21.623 1.00 40.88 158 GLY A C 1
ATOM 1225 O O . GLY A 1 158 ? -30.601 1.852 21.341 1.00 40.88 158 GLY A O 1
ATOM 1226 N N . SER A 1 159 ? -31.475 -0.225 21.331 1.00 36.03 159 SER A N 1
ATOM 1227 C CA . SER A 1 159 ? -32.851 0.159 21.070 1.00 36.03 159 SER A CA 1
ATOM 1228 C C . SER A 1 159 ? -33.291 0.912 22.314 1.00 36.03 159 SER A C 1
ATOM 1230 O O . SER A 1 159 ? -33.529 0.293 23.350 1.00 36.03 159 SER A O 1
ATOM 1232 N N . GLY A 1 160 ? -33.318 2.242 22.230 1.00 40.69 160 GLY A N 1
ATOM 1233 C CA . GLY A 1 160 ? -33.964 3.078 23.222 1.00 40.69 160 GLY A CA 1
ATOM 1234 C C . GLY A 1 160 ? -35.390 2.577 23.353 1.00 40.69 160 GLY A C 1
ATOM 1235 O O . GLY A 1 160 ? -36.197 2.726 22.441 1.00 40.69 160 GLY A O 1
ATOM 1236 N N . LYS A 1 161 ? -35.671 1.894 24.459 1.00 38.62 161 LYS A N 1
ATOM 1237 C CA . LYS A 1 161 ? -37.036 1.682 24.903 1.00 38.62 161 LYS A CA 1
ATOM 1238 C C . LYS A 1 161 ? -37.485 3.068 25.360 1.00 38.62 161 LYS A C 1
ATOM 1240 O O . LYS A 1 161 ? -37.137 3.491 26.456 1.00 38.62 161 LYS A O 1
ATOM 1245 N N . GLU A 1 162 ? -38.150 3.807 24.474 1.00 44.25 162 GLU A N 1
ATOM 1246 C CA . GLU A 1 162 ? -39.004 4.920 24.880 1.00 44.25 162 GLU A CA 1
ATOM 1247 C C . GLU A 1 162 ? -40.026 4.345 25.861 1.00 44.25 162 GLU A C 1
ATOM 1249 O O . GLU A 1 162 ? -40.988 3.673 25.484 1.00 44.25 162 GLU A O 1
ATOM 1254 N N . GLU A 1 163 ? -39.766 4.539 27.150 1.00 44.50 163 GLU A N 1
ATOM 1255 C CA . GLU A 1 163 ? -40.754 4.321 28.188 1.00 44.50 163 GLU A CA 1
ATOM 1256 C C . GLU A 1 163 ? -41.768 5.461 28.071 1.00 44.50 163 GLU A C 1
ATOM 1258 O O . GLU A 1 163 ? -41.594 6.566 28.582 1.00 44.50 163 GLU A O 1
ATOM 1263 N N . ASN A 1 164 ? -42.781 5.186 27.252 1.00 39.31 164 ASN A N 1
ATOM 1264 C CA . ASN A 1 164 ? -43.905 6.048 26.945 1.00 39.31 164 ASN A CA 1
ATOM 1265 C C . ASN A 1 164 ? -44.528 6.595 28.240 1.00 39.31 164 ASN A C 1
ATOM 1267 O O . ASN A 1 164 ? -44.928 5.837 29.130 1.00 39.31 164 ASN A O 1
ATOM 1271 N N . GLY A 1 165 ? -44.590 7.922 28.330 1.00 46.69 165 GLY A N 1
ATOM 1272 C CA . GLY A 1 165 ? -45.034 8.646 29.507 1.00 46.69 165 GLY A CA 1
ATOM 1273 C C . GLY A 1 165 ? -46.442 8.250 29.941 1.00 46.69 165 GLY A C 1
ATOM 1274 O O . GLY A 1 165 ? -47.422 8.463 29.228 1.00 46.69 165 GLY A O 1
ATOM 1275 N N . ARG A 1 166 ? -46.566 7.761 31.178 1.00 41.34 166 ARG A N 1
ATOM 1276 C CA . ARG A 1 166 ? -47.829 7.870 31.910 1.00 41.34 166 ARG A CA 1
ATOM 1277 C C . ARG A 1 166 ? -47.889 9.238 32.565 1.00 41.34 166 ARG A C 1
ATOM 1279 O O . ARG A 1 166 ? -47.338 9.473 33.635 1.00 41.34 166 ARG A O 1
ATOM 1286 N N . PHE A 1 167 ? -48.600 10.120 31.876 1.00 43.66 167 PHE A N 1
ATOM 1287 C CA . PHE A 1 167 ? -49.213 11.329 32.402 1.00 43.66 167 PHE A CA 1
ATOM 1288 C C . PHE A 1 167 ? -49.961 10.985 33.706 1.00 43.66 167 PHE A C 1
ATOM 1290 O O . PHE A 1 167 ? -51.060 10.427 33.682 1.00 43.66 167 PHE A O 1
ATOM 1297 N N . VAL A 1 168 ? -49.366 11.281 34.864 1.00 48.94 168 VAL A N 1
ATOM 1298 C CA . VAL A 1 168 ? -50.108 11.300 36.128 1.00 48.94 168 VAL A CA 1
ATOM 1299 C C . VAL A 1 168 ? -50.938 12.575 36.113 1.00 48.94 168 VAL A C 1
ATOM 1301 O O . VAL A 1 168 ? -50.432 13.684 36.274 1.00 48.94 168 VAL A O 1
ATOM 1304 N N . GLY A 1 169 ? -52.228 12.397 35.833 1.00 42.75 169 GLY A N 1
ATOM 1305 C CA . GLY A 1 169 ? -53.220 13.458 35.810 1.00 42.75 169 GLY A CA 1
ATOM 1306 C C . GLY A 1 169 ? -53.242 14.222 37.130 1.00 42.75 169 GLY A C 1
ATOM 1307 O O . GLY A 1 169 ? -53.598 13.688 38.180 1.00 42.75 169 GLY A O 1
ATOM 1308 N N . ARG A 1 170 ? -52.898 15.506 37.052 1.00 43.53 170 ARG A N 1
ATOM 1309 C CA . ARG A 1 170 ? -53.152 16.502 38.089 1.00 43.53 170 ARG A CA 1
ATOM 1310 C C . ARG A 1 170 ? -54.667 16.617 38.278 1.00 43.53 170 ARG A C 1
ATOM 1312 O O . ARG A 1 170 ? -55.343 17.239 37.464 1.00 43.53 170 ARG A O 1
ATOM 1319 N N . LYS A 1 171 ? -55.211 16.029 39.346 1.00 42.75 171 LYS A N 1
ATOM 1320 C CA . LYS A 1 171 ? -56.560 16.368 39.816 1.00 42.75 171 LYS A CA 1
ATOM 1321 C C . LYS A 1 171 ? -56.490 17.653 40.638 1.00 42.75 171 LYS A C 1
ATOM 1323 O O . LYS A 1 171 ? -55.887 17.696 41.701 1.00 42.75 171 LYS A O 1
ATOM 1328 N N . SER A 1 172 ? -57.144 18.680 40.129 1.00 43.97 172 SER A N 1
ATOM 1329 C CA . SER A 1 172 ? -57.785 19.761 40.884 1.00 43.97 172 SER A CA 1
ATOM 1330 C C . SER A 1 172 ? -59.168 19.937 40.230 1.00 43.97 172 SER A C 1
ATOM 1332 O O . SER A 1 172 ? -59.284 19.531 39.068 1.00 43.97 172 SER A O 1
ATOM 1334 N N . PRO A 1 173 ? -60.220 20.513 40.846 1.00 57.78 173 PRO A N 1
ATOM 1335 C CA . PRO A 1 173 ? -60.325 21.184 42.150 1.00 57.78 173 PRO A CA 1
ATOM 1336 C C . PRO A 1 173 ? -61.582 20.751 42.953 1.00 57.78 173 PRO A C 1
ATOM 1338 O O . PRO A 1 173 ? -62.365 19.928 42.481 1.00 57.78 173 PRO A O 1
ATOM 1341 N N . LYS A 1 174 ? -61.814 21.342 44.137 1.00 40.84 174 LYS A N 1
ATOM 1342 C CA . LYS A 1 174 ? -63.102 21.952 44.558 1.00 40.84 174 LYS A CA 1
ATOM 1343 C C . LYS A 1 174 ? -62.948 22.585 45.948 1.00 40.84 174 LYS A C 1
ATOM 1345 O O . LYS A 1 174 ? -62.467 21.934 46.867 1.00 40.84 174 LYS A O 1
ATOM 1350 N N . GLY A 1 175 ? -63.300 23.865 46.058 1.00 45.84 175 GLY A N 1
ATOM 1351 C CA . GLY A 1 175 ? -63.250 24.625 47.307 1.00 45.84 175 GLY A CA 1
ATOM 1352 C C . GLY A 1 175 ? -64.491 24.472 48.186 1.00 45.84 175 GLY A C 1
ATOM 1353 O O . GLY A 1 175 ? -65.475 23.871 47.768 1.00 45.84 175 GLY A O 1
ATOM 1354 N N . ALA A 1 176 ? -64.400 25.049 49.384 1.00 42.78 176 ALA A N 1
ATOM 1355 C CA . ALA A 1 176 ? -65.448 25.611 50.250 1.00 42.78 176 ALA A CA 1
ATOM 1356 C C . ALA A 1 176 ? -64.705 26.067 51.527 1.00 42.78 176 ALA A C 1
ATOM 1358 O O . ALA A 1 176 ? -64.002 25.265 52.126 1.00 42.78 176 ALA A O 1
ATOM 1359 N N . ASN A 1 177 ? -64.515 27.373 51.720 1.00 42.94 177 ASN A N 1
ATOM 1360 C CA . ASN A 1 177 ? -65.347 28.273 52.532 1.00 42.94 177 ASN A CA 1
ATOM 1361 C C . ASN A 1 177 ? -65.241 28.044 54.052 1.00 42.94 177 ASN A C 1
ATOM 1363 O O . ASN A 1 177 ? -65.630 26.985 54.534 1.00 42.94 177 ASN A O 1
ATOM 1367 N N . LEU A 1 178 ? -64.862 29.153 54.714 1.00 40.72 178 LEU A N 1
ATOM 1368 C CA . LEU A 1 178 ? -64.871 29.500 56.146 1.00 40.72 178 LEU A CA 1
ATOM 1369 C C . LEU A 1 178 ? -63.715 28.966 57.000 1.00 40.72 178 LEU A C 1
ATOM 1371 O O . LEU A 1 178 ? -63.665 27.753 57.283 1.00 40.72 178 LEU A O 1
#

Sequence (178 aa):
MAPRTSIPLLYRLSLLYFEPVFALSGAFILYFCPATFFTTMTPSPPPTGALASVRVLTDQLAAMQILLAFNTGIVLRFAVAGDDRRRETRLWRVCCAGMLICDVLHIMASARELGWEILVEPARWRGEDWANVGILGWMAAVRLGVVLGIGMGEEKRGSGKEENGRFVGRKSPKGANL

Radius of gyration: 26.76 Å; chains: 1; bounding box: 88×47×76 Å

Foldseek 3Di:
DPQPALDDPVLLCLQQPVLLVLLQVLLCCLQPPVQVVQVLLAVDRDDPVCCVVCNVVSNVSSVVSNVSSCCRNPVLVVLRVDNDNVSNLVSLLVSLVVVLVVLVVSLVSSCVRVNPVCLVDVVNDDPSCCSRSVSSVVSSVSSVCSNVCPSRDDDPPPPPPPPDDDDPDDDDDDDDDD

InterPro domains:
  IPR056121 Domain of unknown function DUF7704 [PF24803] (5-150)
  IPR056121 Domain of unknown function DUF7704 [PTHR37019] (4-157)